Protein AF-A0A497FIN5-F1 (afdb_monomer_lite)

Secondary structure (DSSP, 8-state):
-PPPPHHHHHHHHS-------EEEEEEE--TTTTPPPHHHHHHHHHHHHTT--EEEEETTEEEEESHHHHHHHHHHHHHTT-EEEEEE---

Sequence (91 aa):
MPRKKVIDKIIREV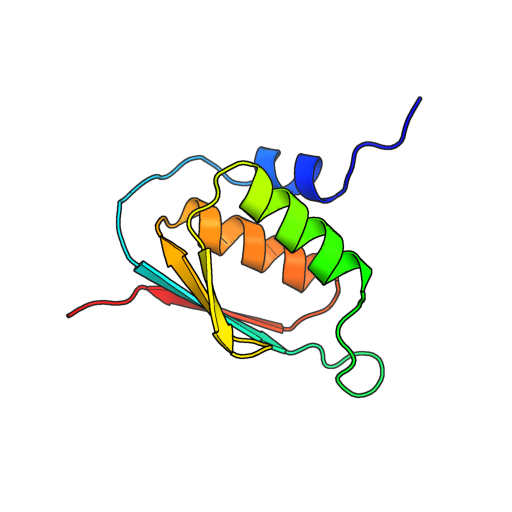KYTDEDDLYLVVYDFKVGGGRIPPRFYKNLDEFISRGARITRVQKSVLLCRGEQSARVIAKLAEYYGAEVHVFRIHE

Foldseek 3Di:
DPDDDPLVVLLVVQDDDADQFKKKKFKFAPPPPRDDDPVLVVSLVVVVVVPFAWDPPDPRIIIGGGPSSNSSNCVSRVVSRIDMDMDTDDD

Structure (mmCIF, N/CA/C/O backbone):
data_AF-A0A497FIN5-F1
#
_entry.id   AF-A0A497FIN5-F1
#
loop_
_atom_site.group_PDB
_atom_site.id
_atom_site.type_symbol
_atom_site.label_atom_id
_atom_site.label_alt_id
_atom_site.label_comp_id
_atom_site.label_asym_id
_atom_site.label_entity_id
_atom_site.label_seq_id
_atom_site.pdbx_PDB_ins_code
_atom_site.Cartn_x
_atom_site.Cartn_y
_atom_site.Cartn_z
_atom_site.occupancy
_atom_site.B_iso_or_equiv
_atom_site.auth_seq_id
_atom_site.auth_comp_id
_atom_site.auth_asym_id
_atom_site.auth_atom_id
_atom_site.pdbx_PDB_model_num
ATOM 1 N N . MET A 1 1 ? 11.674 25.626 -4.769 1.00 49.00 1 MET A N 1
ATOM 2 C CA . MET A 1 1 ? 10.650 25.032 -3.876 1.00 49.00 1 MET A CA 1
ATOM 3 C C . MET A 1 1 ? 10.901 23.534 -3.756 1.00 49.00 1 MET A C 1
ATOM 5 O O . MET A 1 1 ? 11.088 22.906 -4.794 1.00 49.00 1 MET A O 1
ATOM 9 N N . PRO A 1 2 ? 10.944 22.950 -2.547 1.00 55.50 2 PRO A N 1
ATOM 10 C CA . PRO A 1 2 ? 11.075 21.503 -2.395 1.00 55.50 2 PRO A CA 1
ATOM 11 C C . PRO A 1 2 ? 9.878 20.794 -3.050 1.00 55.50 2 PRO A C 1
ATOM 13 O O . PRO A 1 2 ? 8.728 21.203 -2.880 1.00 55.50 2 PRO A O 1
ATOM 16 N N . ARG A 1 3 ? 10.146 19.748 -3.840 1.00 65.50 3 ARG A N 1
ATOM 17 C CA . ARG A 1 3 ? 9.106 18.938 -4.493 1.00 65.50 3 ARG A CA 1
ATOM 18 C C . ARG A 1 3 ? 8.296 18.229 -3.397 1.00 65.50 3 ARG A C 1
ATOM 20 O O . ARG A 1 3 ? 8.875 17.474 -2.620 1.00 65.50 3 ARG A O 1
ATOM 27 N N . LYS A 1 4 ? 6.980 18.473 -3.317 1.00 72.94 4 LYS A N 1
ATOM 28 C CA . LYS A 1 4 ? 6.088 17.749 -2.387 1.00 72.94 4 LYS A CA 1
ATOM 29 C C . LYS A 1 4 ? 6.174 16.242 -2.656 1.00 72.94 4 LYS A C 1
ATOM 31 O O . LYS A 1 4 ? 6.263 15.841 -3.820 1.00 72.94 4 LYS A O 1
ATOM 36 N N . LYS A 1 5 ? 6.169 15.414 -1.604 1.00 84.88 5 LYS A N 1
ATOM 37 C CA . LYS A 1 5 ? 6.255 13.957 -1.762 1.00 84.88 5 LYS A CA 1
ATOM 38 C C . LYS A 1 5 ? 4.988 13.440 -2.445 1.00 84.88 5 LYS A C 1
ATOM 40 O O . LYS A 1 5 ? 3.902 13.979 -2.247 1.00 84.88 5 LYS A O 1
ATOM 45 N N . VAL A 1 6 ? 5.127 12.376 -3.237 1.00 90.75 6 VAL A N 1
ATOM 46 C CA . VAL A 1 6 ? 4.003 11.746 -3.956 1.00 90.75 6 VAL A CA 1
ATOM 47 C C . VAL A 1 6 ? 2.901 11.333 -2.981 1.00 90.75 6 VAL A C 1
ATOM 49 O O . VAL A 1 6 ? 1.733 11.624 -3.224 1.00 90.75 6 VAL A O 1
ATOM 52 N N . ILE A 1 7 ? 3.276 10.741 -1.843 1.00 90.44 7 ILE A N 1
ATOM 53 C CA . ILE A 1 7 ? 2.319 10.307 -0.825 1.00 90.44 7 ILE A CA 1
ATOM 54 C C . ILE A 1 7 ? 1.493 11.470 -0.251 1.00 90.44 7 ILE A C 1
ATOM 56 O O . ILE A 1 7 ? 0.290 11.327 -0.066 1.00 90.44 7 ILE A O 1
ATOM 60 N N . ASP A 1 8 ? 2.089 12.657 -0.075 1.00 91.88 8 ASP A N 1
ATOM 61 C CA . ASP A 1 8 ? 1.369 13.843 0.413 1.00 91.88 8 ASP A CA 1
ATOM 62 C C . ASP A 1 8 ? 0.303 14.309 -0.577 1.00 91.88 8 ASP A C 1
ATOM 64 O O . ASP A 1 8 ? -0.746 14.809 -0.175 1.00 91.88 8 ASP A O 1
ATOM 68 N N . LYS A 1 9 ? 0.585 14.181 -1.878 1.00 92.31 9 LYS A N 1
ATOM 69 C CA . LYS A 1 9 ? -0.376 14.512 -2.929 1.00 92.31 9 LYS A CA 1
ATOM 70 C C . LYS A 1 9 ? -1.543 13.526 -2.902 1.00 92.31 9 LYS A C 1
ATOM 72 O O . LYS A 1 9 ? -2.686 13.962 -2.874 1.00 92.31 9 LYS A O 1
ATOM 77 N N . ILE A 1 10 ? -1.250 12.227 -2.842 1.00 93.31 10 ILE A N 1
ATOM 78 C CA . ILE A 1 10 ? -2.271 11.171 -2.859 1.00 93.31 10 ILE A CA 1
ATOM 79 C C . ILE A 1 10 ? -3.182 11.259 -1.631 1.00 93.31 10 ILE A C 1
ATOM 81 O O . ILE A 1 10 ? -4.398 11.235 -1.790 1.00 93.31 10 ILE A O 1
ATOM 85 N N . ILE A 1 11 ? -2.623 11.433 -0.428 1.00 91.31 11 ILE A N 1
ATOM 86 C CA . ILE A 1 11 ? -3.416 11.559 0.808 1.00 91.31 11 ILE A CA 1
ATOM 87 C C . ILE A 1 11 ? -4.419 12.718 0.709 1.00 91.31 11 ILE A C 1
ATOM 89 O O . ILE A 1 11 ? -5.552 12.581 1.149 1.00 91.31 11 ILE A O 1
ATOM 93 N N . ARG A 1 12 ? -4.032 13.846 0.097 1.00 90.50 12 ARG A N 1
ATOM 94 C CA . ARG A 1 12 ? -4.920 15.011 -0.079 1.00 90.50 12 ARG A CA 1
ATOM 95 C C . ARG A 1 12 ? -6.041 14.779 -1.090 1.00 90.50 12 ARG A C 1
ATOM 97 O O . ARG A 1 12 ? -7.065 15.445 -1.007 1.00 90.50 12 ARG A O 1
ATOM 104 N N . GLU A 1 13 ? -5.830 13.906 -2.071 1.00 89.69 13 GLU A N 1
ATOM 105 C CA . GLU A 1 13 ? -6.828 13.592 -3.100 1.00 89.69 13 GLU A CA 1
ATOM 106 C C . GLU A 1 13 ? -7.884 12.596 -2.613 1.00 89.69 13 GLU A C 1
ATOM 108 O O . GLU A 1 13 ? -9.006 12.585 -3.123 1.00 89.69 13 GLU A O 1
ATOM 113 N N . VAL A 1 14 ? -7.531 11.733 -1.659 1.00 89.25 14 VAL A N 1
ATOM 114 C CA . VAL A 1 14 ? -8.465 10.760 -1.093 1.00 89.25 14 VAL A CA 1
ATOM 115 C C . VAL A 1 14 ? -9.327 11.458 -0.046 1.00 89.25 14 VAL A C 1
ATOM 117 O O . VAL A 1 14 ? -8.828 11.945 0.966 1.00 89.25 14 VAL A O 1
ATOM 120 N N . LYS A 1 15 ? -10.639 11.509 -0.296 1.00 79.12 15 LYS A N 1
ATOM 121 C CA . LYS A 1 15 ? -11.614 12.019 0.674 1.00 79.12 15 LYS A CA 1
ATOM 122 C C . LYS A 1 15 ? -11.614 11.136 1.926 1.00 79.12 15 LYS A C 1
ATOM 124 O O . LYS A 1 15 ? -11.455 9.923 1.822 1.00 79.12 15 LYS A O 1
ATOM 129 N N . TYR A 1 16 ? -11.801 11.755 3.087 1.00 67.06 16 TYR A N 1
ATOM 130 C CA . TYR A 1 16 ? -11.954 11.048 4.354 1.00 67.06 16 TYR A CA 1
ATOM 131 C C . TYR A 1 16 ? -13.341 10.403 4.411 1.00 67.06 16 TYR A C 1
ATOM 133 O O . TYR A 1 16 ? -14.347 11.101 4.529 1.00 67.06 16 TYR A O 1
ATOM 141 N N . THR A 1 17 ? -13.371 9.080 4.313 1.00 68.69 17 THR A N 1
ATOM 142 C CA . THR A 1 17 ? -14.503 8.223 4.670 1.00 68.69 17 THR A CA 1
ATOM 143 C C . THR A 1 17 ? -13.929 7.179 5.620 1.00 68.69 17 THR A C 1
ATOM 145 O O . THR A 1 17 ? -13.162 6.312 5.202 1.00 68.69 17 THR A O 1
ATOM 148 N N . ASP A 1 18 ? -14.172 7.346 6.921 1.00 62.84 18 ASP A N 1
ATOM 149 C CA . ASP A 1 18 ? -13.614 6.457 7.944 1.00 62.84 18 ASP A CA 1
ATOM 150 C C . ASP A 1 18 ? -14.753 5.625 8.543 1.00 62.84 18 ASP A C 1
ATOM 152 O O . ASP A 1 18 ? -15.393 6.003 9.522 1.00 62.84 18 ASP A O 1
ATOM 156 N N . GLU A 1 19 ? -15.042 4.511 7.874 1.00 74.44 19 GLU A N 1
ATOM 157 C CA . GLU A 1 19 ? -15.747 3.368 8.453 1.00 74.44 19 GLU A CA 1
ATOM 158 C C . GLU A 1 19 ? -14.678 2.374 8.934 1.00 74.44 19 GLU A C 1
ATOM 160 O O . GLU A 1 19 ? -13.677 2.167 8.250 1.00 74.44 19 GLU A O 1
ATOM 165 N N . ASP A 1 20 ? -14.855 1.750 10.101 1.00 85.88 20 ASP A N 1
ATOM 166 C CA . ASP A 1 20 ? -13.853 0.853 10.712 1.00 85.88 20 ASP A CA 1
ATOM 167 C C . ASP A 1 20 ? -13.746 -0.529 10.018 1.00 85.88 20 ASP A C 1
ATOM 169 O O . ASP A 1 20 ? -13.131 -1.459 10.548 1.00 85.88 20 ASP A O 1
ATOM 173 N N . ASP A 1 21 ? -14.323 -0.661 8.820 1.00 93.12 21 ASP A N 1
ATOM 174 C CA . ASP A 1 21 ? -14.305 -1.865 7.996 1.00 93.12 21 ASP A CA 1
ATOM 175 C C . ASP A 1 21 ? -12.899 -2.286 7.565 1.00 93.12 21 ASP A C 1
ATOM 177 O O . ASP A 1 21 ? -11.944 -1.499 7.482 1.00 93.12 21 ASP A O 1
ATOM 181 N N . LEU A 1 22 ? -12.798 -3.568 7.225 1.00 95.56 22 LEU A N 1
ATOM 182 C CA . LEU A 1 22 ? -11.587 -4.177 6.708 1.00 95.56 22 LEU A CA 1
ATOM 183 C C . LEU A 1 22 ? -11.623 -4.254 5.184 1.00 95.56 22 LEU A C 1
ATOM 185 O O . LEU A 1 22 ? -12.619 -4.637 4.572 1.00 95.56 22 LEU A O 1
ATOM 189 N N . TYR A 1 23 ? -10.485 -3.935 4.580 1.00 97.00 23 TYR A N 1
ATOM 190 C CA . TYR A 1 23 ? -10.284 -3.968 3.141 1.00 97.00 23 TYR A CA 1
ATOM 191 C C . TYR A 1 23 ? -9.024 -4.755 2.796 1.00 97.00 23 TYR A C 1
ATOM 193 O O . TYR A 1 23 ? -7.984 -4.577 3.430 1.00 97.00 23 TYR A O 1
ATOM 201 N N . LEU A 1 24 ? -9.084 -5.581 1.756 1.00 97.88 24 LEU A N 1
ATOM 202 C CA . LEU A 1 24 ? -7.922 -6.251 1.185 1.00 97.88 24 LEU A CA 1
ATOM 203 C C . LEU A 1 24 ? -7.497 -5.528 -0.093 1.00 97.88 24 LEU A C 1
ATOM 205 O O . LEU A 1 24 ? -8.269 -5.438 -1.044 1.00 97.88 24 LEU A O 1
ATOM 209 N N . VAL A 1 25 ? -6.265 -5.028 -0.125 1.00 98.25 25 VAL A N 1
ATOM 210 C CA . VAL A 1 25 ? -5.656 -4.436 -1.318 1.00 98.25 25 VAL A CA 1
ATOM 211 C C . VAL A 1 25 ? -4.652 -5.423 -1.890 1.00 98.25 25 VAL A C 1
ATOM 213 O O . VAL A 1 25 ? -3.636 -5.721 -1.258 1.00 98.25 25 VAL A O 1
ATOM 216 N N . VAL A 1 26 ? -4.933 -5.915 -3.090 1.00 98.06 26 VAL A N 1
ATOM 217 C CA . VAL A 1 26 ? -4.059 -6.805 -3.856 1.00 98.06 26 VAL A CA 1
ATOM 218 C C . VAL A 1 26 ? -3.464 -6.007 -5.002 1.00 98.06 26 VAL A C 1
ATOM 220 O O . VAL A 1 26 ? -4.201 -5.342 -5.725 1.00 98.06 26 VAL A O 1
ATOM 223 N N . TYR A 1 27 ? -2.146 -6.056 -5.177 1.00 96.44 27 TYR A N 1
ATOM 224 C CA . TYR A 1 27 ? -1.481 -5.336 -6.259 1.00 96.44 27 TYR A CA 1
ATOM 225 C C . TYR A 1 27 ? -0.425 -6.174 -6.972 1.00 96.44 27 TYR A C 1
ATOM 227 O O . TYR A 1 27 ? 0.339 -6.916 -6.351 1.00 96.44 27 TYR A O 1
ATOM 235 N N . ASP A 1 28 ? -0.329 -5.992 -8.284 1.00 94.56 28 ASP A N 1
ATOM 236 C CA . ASP A 1 28 ? 0.656 -6.661 -9.125 1.00 94.56 28 ASP A CA 1
ATOM 237 C C . ASP A 1 28 ? 1.361 -5.671 -10.058 1.00 94.56 28 ASP A C 1
ATOM 239 O O . ASP A 1 28 ? 0.734 -4.916 -10.800 1.00 94.56 28 ASP A O 1
ATOM 243 N N . PHE A 1 29 ? 2.693 -5.667 -10.022 1.00 92.00 29 PHE A N 1
ATOM 244 C CA . PHE A 1 29 ? 3.523 -4.771 -10.823 1.00 92.00 29 PHE A CA 1
ATOM 245 C C . PHE A 1 29 ? 3.992 -5.493 -12.082 1.00 92.00 29 PHE A C 1
ATOM 247 O O . PHE A 1 29 ? 5.059 -6.099 -12.098 1.00 92.00 29 PHE A O 1
ATOM 254 N N . LYS A 1 30 ? 3.234 -5.375 -13.173 1.00 80.56 30 LYS A N 1
ATOM 255 C CA . LYS A 1 30 ? 3.576 -6.022 -14.455 1.00 80.56 30 LYS A CA 1
ATOM 256 C C . LYS A 1 30 ? 4.803 -5.412 -15.151 1.00 80.56 30 LYS A C 1
ATOM 258 O O . LYS A 1 30 ? 5.371 -6.012 -16.062 1.00 80.56 30 LYS A O 1
ATOM 263 N N . VAL A 1 31 ? 5.247 -4.229 -14.726 1.00 67.19 31 VAL A N 1
ATOM 264 C CA . VAL A 1 31 ? 6.359 -3.492 -15.346 1.00 67.19 31 VAL A CA 1
ATOM 265 C C . VAL A 1 31 ? 7.717 -4.025 -14.863 1.00 67.19 31 VAL A C 1
ATOM 267 O O . VAL A 1 31 ? 7.922 -4.241 -13.671 1.00 67.19 31 VAL A O 1
ATOM 270 N N . GLY A 1 32 ? 8.678 -4.221 -15.775 1.00 61.81 32 GLY A N 1
ATOM 271 C CA . GLY A 1 32 ? 10.063 -4.574 -15.416 1.00 61.81 32 GLY A CA 1
ATOM 272 C C . GLY A 1 32 ? 10.254 -5.983 -14.834 1.00 61.81 32 GLY A C 1
ATOM 273 O O . GLY A 1 32 ? 11.142 -6.179 -14.004 1.00 61.81 32 GLY A O 1
ATOM 274 N N . GLY A 1 33 ? 9.422 -6.952 -15.238 1.00 73.19 33 GLY A N 1
ATOM 275 C CA . GLY A 1 33 ? 9.549 -8.360 -14.840 1.00 73.19 33 GLY A CA 1
ATOM 276 C C . GLY A 1 33 ? 8.980 -8.692 -13.456 1.00 73.19 33 GLY A C 1
ATOM 277 O O . GLY A 1 33 ? 9.532 -9.543 -12.767 1.00 73.19 33 GLY A O 1
ATOM 278 N N . GLY A 1 34 ? 7.923 -8.002 -13.008 1.00 72.00 34 GLY A N 1
ATOM 279 C CA . GLY A 1 34 ? 7.327 -8.253 -11.685 1.00 72.00 34 GLY A CA 1
ATOM 280 C C . GLY A 1 34 ? 8.014 -7.503 -10.539 1.00 72.00 34 GLY A C 1
ATOM 281 O O . GLY A 1 34 ? 7.725 -7.736 -9.360 1.00 72.00 34 GLY A O 1
ATOM 282 N N . ARG A 1 35 ? 8.993 -6.637 -10.843 1.00 85.00 35 ARG A N 1
ATOM 283 C CA . ARG A 1 35 ? 9.799 -5.983 -9.811 1.00 85.00 35 ARG A CA 1
ATOM 284 C C . ARG A 1 35 ? 9.080 -4.762 -9.256 1.00 85.00 35 ARG A C 1
ATOM 286 O O . ARG A 1 35 ? 8.927 -3.741 -9.916 1.00 85.00 35 ARG A O 1
ATOM 293 N N . ILE A 1 36 ? 8.757 -4.841 -7.974 1.00 89.44 36 ILE A N 1
ATOM 294 C CA . ILE A 1 36 ? 8.141 -3.742 -7.235 1.00 89.44 36 ILE A CA 1
ATOM 295 C C . ILE A 1 36 ? 9.161 -2.603 -7.052 1.00 89.44 36 ILE A C 1
ATOM 297 O O . ILE A 1 36 ? 10.256 -2.847 -6.525 1.00 89.44 36 ILE A O 1
ATOM 301 N N . PRO A 1 37 ? 8.841 -1.357 -7.451 1.00 91.38 37 PRO A N 1
ATOM 302 C CA . PRO A 1 37 ? 9.751 -0.227 -7.295 1.00 91.38 37 PRO A CA 1
ATOM 303 C C . PRO A 1 37 ? 10.099 0.035 -5.816 1.00 91.38 37 PRO A C 1
ATOM 305 O O . PRO A 1 37 ? 9.194 0.223 -5.007 1.00 91.38 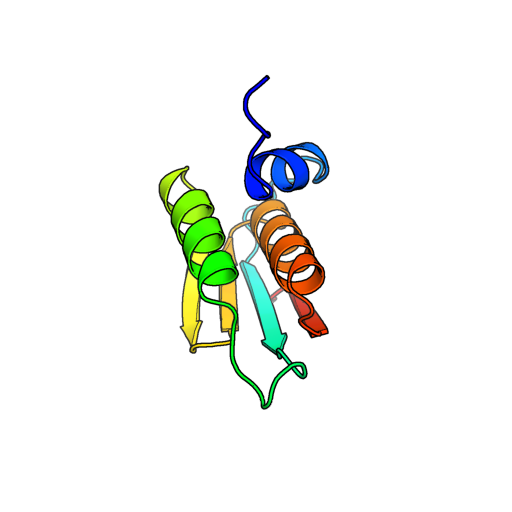37 PRO A O 1
ATOM 308 N N . PRO A 1 38 ? 11.380 0.183 -5.421 1.00 92.69 38 PRO A N 1
ATOM 309 C CA . PRO A 1 38 ? 11.740 0.474 -4.023 1.00 92.69 38 PRO A CA 1
ATOM 310 C C . PRO A 1 38 ? 11.105 1.761 -3.471 1.00 92.69 38 PRO A C 1
ATOM 312 O O . PRO A 1 38 ? 10.823 1.879 -2.280 1.00 92.69 38 PRO A O 1
ATOM 315 N N . ARG A 1 39 ? 10.841 2.739 -4.351 1.00 93.50 39 ARG A N 1
ATOM 316 C CA . ARG A 1 39 ? 10.150 3.985 -3.987 1.00 93.50 39 ARG A CA 1
ATOM 317 C C . ARG A 1 39 ? 8.685 3.764 -3.597 1.00 93.50 39 ARG A C 1
ATOM 319 O O . ARG A 1 39 ? 8.176 4.563 -2.817 1.00 93.50 39 ARG A O 1
ATOM 326 N N . PHE A 1 40 ? 8.031 2.715 -4.100 1.00 94.75 40 PHE A N 1
ATOM 327 C CA . PHE A 1 40 ? 6.690 2.341 -3.653 1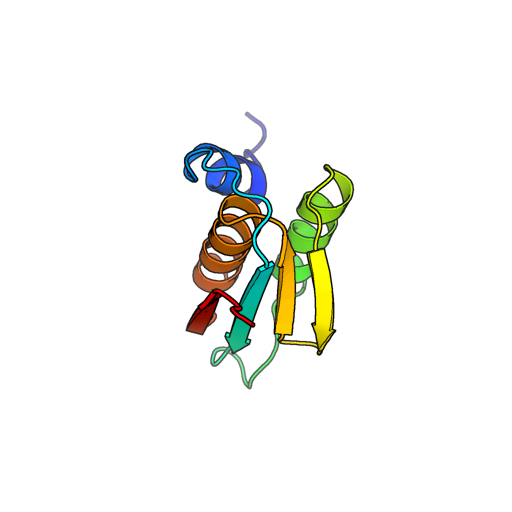.00 94.75 40 PHE A CA 1
ATOM 328 C C . PHE A 1 40 ? 6.724 1.956 -2.172 1.00 94.75 40 PHE A C 1
ATOM 330 O O . PHE A 1 40 ? 6.050 2.599 -1.371 1.00 94.75 40 PHE A O 1
ATOM 337 N N . TYR A 1 41 ? 7.599 1.017 -1.789 1.00 94.12 41 TYR A N 1
ATOM 338 C CA . TYR A 1 41 ? 7.742 0.605 -0.390 1.00 94.12 41 TYR A CA 1
ATOM 339 C C . TYR A 1 41 ? 8.111 1.767 0.526 1.00 94.12 41 TYR A C 1
ATOM 341 O O . TYR A 1 41 ? 7.474 1.940 1.555 1.00 94.12 41 TYR A O 1
ATOM 349 N N . LYS A 1 42 ? 9.036 2.640 0.106 1.00 95.69 42 LYS A N 1
ATOM 350 C CA . LYS A 1 42 ? 9.401 3.827 0.892 1.00 95.69 42 LYS A CA 1
ATOM 351 C C . LYS A 1 42 ? 8.201 4.734 1.201 1.00 95.69 42 LYS A C 1
ATOM 353 O O . LYS A 1 42 ? 8.084 5.224 2.318 1.00 95.69 42 LYS A O 1
ATOM 358 N N . ASN A 1 43 ? 7.326 4.980 0.225 1.00 95.94 43 ASN A N 1
ATOM 359 C CA . ASN A 1 43 ? 6.127 5.794 0.452 1.00 95.94 43 ASN A CA 1
ATOM 360 C C . ASN A 1 43 ? 5.055 5.040 1.248 1.00 95.94 43 ASN A C 1
ATOM 362 O O . ASN A 1 43 ? 4.350 5.663 2.034 1.00 95.94 43 ASN A O 1
ATOM 366 N N . LEU A 1 44 ? 4.938 3.722 1.060 1.00 95.69 44 LEU A N 1
ATOM 367 C CA . LEU A 1 44 ? 4.038 2.879 1.843 1.00 95.69 44 LEU A CA 1
ATOM 368 C C . LEU A 1 44 ? 4.447 2.862 3.323 1.00 95.69 44 LEU A C 1
ATOM 370 O O . LEU A 1 44 ? 3.603 3.075 4.184 1.00 95.69 44 LEU A O 1
ATOM 374 N N . ASP A 1 45 ? 5.734 2.673 3.619 1.00 95.31 45 ASP A N 1
ATOM 375 C CA . ASP A 1 45 ? 6.272 2.726 4.983 1.00 95.31 45 ASP A CA 1
ATOM 376 C C . ASP A 1 45 ? 6.076 4.114 5.605 1.00 95.31 45 ASP A C 1
ATOM 378 O O . ASP A 1 45 ? 5.720 4.224 6.774 1.00 95.31 45 ASP A O 1
ATOM 382 N N . GLU A 1 46 ? 6.246 5.180 4.817 1.00 95.06 46 GLU A N 1
ATOM 383 C CA . GLU A 1 46 ? 5.961 6.543 5.267 1.00 95.06 46 GLU A CA 1
ATOM 384 C C . GLU A 1 46 ? 4.466 6.781 5.536 1.00 95.06 46 GLU A C 1
ATOM 386 O O . GLU A 1 46 ? 4.121 7.552 6.425 1.00 95.06 46 GLU A O 1
ATOM 391 N N . PHE A 1 47 ? 3.562 6.133 4.802 1.00 94.38 47 PHE A N 1
ATOM 392 C CA . PHE A 1 47 ? 2.130 6.214 5.091 1.00 94.38 47 PHE A CA 1
ATOM 393 C C . PHE A 1 47 ? 1.770 5.459 6.376 1.00 94.38 47 PHE A C 1
ATOM 395 O O . PHE A 1 47 ? 1.050 5.989 7.221 1.00 94.38 47 PHE A O 1
ATOM 402 N N . ILE A 1 48 ? 2.338 4.265 6.563 1.00 94.12 48 ILE A N 1
ATOM 403 C CA . ILE A 1 48 ? 2.171 3.455 7.777 1.00 94.12 48 ILE A CA 1
ATOM 404 C C . ILE A 1 48 ? 2.703 4.206 9.004 1.00 94.12 48 ILE A C 1
ATOM 406 O O . ILE A 1 48 ? 2.013 4.292 10.018 1.00 94.12 48 ILE A O 1
ATOM 410 N N . SER A 1 49 ? 3.883 4.830 8.914 1.00 94.38 49 SER A N 1
ATOM 411 C CA . SER A 1 49 ? 4.471 5.574 10.039 1.00 94.38 49 SER A CA 1
ATOM 412 C C . SER A 1 49 ? 3.679 6.822 10.445 1.00 94.38 49 SER A C 1
ATOM 414 O O . SER A 1 49 ? 3.848 7.319 11.556 1.00 94.38 49 SER A O 1
ATOM 416 N N . ARG A 1 50 ? 2.783 7.311 9.579 1.00 92.19 50 ARG A N 1
ATOM 417 C CA . ARG A 1 50 ? 1.848 8.413 9.862 1.00 92.19 50 ARG A CA 1
ATOM 418 C C . ARG A 1 50 ? 0.539 7.950 10.515 1.00 92.19 50 ARG A C 1
ATOM 420 O O . ARG A 1 50 ? -0.371 8.760 10.661 1.00 92.19 50 ARG A O 1
ATOM 427 N N . GLY A 1 51 ? 0.442 6.678 10.903 1.00 91.12 51 GLY A N 1
ATOM 428 C CA . GLY A 1 51 ? -0.695 6.127 11.644 1.00 91.12 51 GLY A CA 1
ATOM 429 C C . GLY A 1 51 ? -1.698 5.341 10.800 1.00 91.12 51 GLY A C 1
ATOM 430 O O . GLY A 1 51 ? -2.745 4.957 11.316 1.00 91.12 51 GLY A O 1
ATOM 431 N N . ALA A 1 52 ? -1.406 5.072 9.522 1.00 91.56 52 ALA A N 1
ATOM 432 C CA . ALA A 1 52 ? -2.274 4.228 8.708 1.00 91.56 52 ALA A CA 1
ATOM 433 C C . ALA A 1 52 ? -2.297 2.787 9.251 1.00 91.56 52 ALA A C 1
ATOM 435 O O . ALA A 1 52 ? -1.260 2.133 9.392 1.00 91.56 52 ALA A O 1
ATOM 436 N N . ARG A 1 53 ? -3.499 2.284 9.548 1.00 93.44 53 ARG A N 1
ATOM 437 C CA . ARG A 1 53 ? -3.729 0.952 10.128 1.00 93.44 53 ARG A CA 1
ATOM 438 C C . ARG A 1 53 ? -3.707 -0.110 9.027 1.00 93.44 53 ARG A C 1
ATOM 440 O O . ARG A 1 53 ? -4.746 -0.473 8.480 1.00 93.44 53 ARG A O 1
ATOM 447 N N . ILE A 1 54 ? -2.507 -0.566 8.672 1.00 95.50 54 ILE A N 1
ATOM 448 C CA . ILE A 1 54 ? -2.271 -1.520 7.580 1.00 95.50 54 ILE A CA 1
ATOM 449 C C . ILE A 1 54 ? -1.429 -2.691 8.085 1.00 95.50 54 ILE A C 1
ATOM 451 O O . ILE A 1 54 ? -0.394 -2.501 8.723 1.00 95.50 54 ILE A O 1
ATOM 455 N N . THR A 1 55 ? -1.822 -3.905 7.722 1.00 96.25 55 THR A N 1
ATOM 456 C CA . THR A 1 55 ? -1.066 -5.135 7.954 1.00 96.25 55 THR A CA 1
ATOM 457 C C . THR A 1 55 ? -0.628 -5.722 6.616 1.00 96.25 55 THR A C 1
ATOM 459 O O . THR A 1 55 ? -1.430 -5.907 5.701 1.00 96.25 55 THR A O 1
ATOM 462 N N . ARG A 1 56 ? 0.664 -6.041 6.487 1.00 95.88 56 ARG A N 1
ATOM 463 C CA . ARG A 1 56 ? 1.187 -6.772 5.325 1.00 95.88 56 ARG A CA 1
ATOM 464 C C . ARG A 1 56 ? 0.855 -8.254 5.476 1.00 95.88 56 ARG A C 1
ATOM 466 O O . ARG A 1 56 ? 1.503 -8.933 6.262 1.00 95.88 56 ARG A O 1
ATOM 473 N N . VAL A 1 57 ? -0.135 -8.740 4.728 1.00 96.94 57 VAL A N 1
ATOM 474 C CA . VAL A 1 57 ? -0.518 -10.166 4.721 1.00 96.94 57 VAL A CA 1
ATOM 475 C C . VAL A 1 57 ? 0.452 -10.965 3.853 1.00 96.94 57 VAL A C 1
ATOM 477 O O . VAL A 1 57 ? 0.905 -12.040 4.227 1.00 96.94 57 VAL A O 1
ATOM 480 N N . GLN A 1 58 ? 0.815 -10.405 2.700 1.00 95.69 58 GLN A N 1
ATOM 481 C CA . GLN A 1 58 ? 1.793 -10.961 1.771 1.00 95.69 58 GLN A CA 1
ATOM 482 C C . GLN A 1 58 ? 2.526 -9.811 1.060 1.00 95.69 58 GLN A C 1
ATOM 484 O O . GLN A 1 58 ? 2.132 -8.648 1.155 1.00 95.69 58 GLN A O 1
ATOM 489 N N . LYS A 1 59 ? 3.578 -10.119 0.289 1.00 91.56 59 LYS A N 1
ATOM 490 C CA . LYS A 1 59 ? 4.366 -9.135 -0.476 1.00 91.56 59 LYS A CA 1
ATOM 491 C C . LYS A 1 59 ? 3.516 -8.191 -1.337 1.00 91.56 59 LYS A C 1
ATOM 493 O O . LYS A 1 59 ? 3.889 -7.031 -1.453 1.00 91.56 59 LYS A O 1
ATOM 498 N N . SER A 1 60 ? 2.421 -8.698 -1.900 1.00 95.12 60 SER A N 1
ATOM 499 C CA . SER A 1 60 ? 1.511 -8.009 -2.826 1.00 95.12 60 SER A CA 1
ATOM 500 C C . SER A 1 60 ? 0.079 -7.894 -2.287 1.00 95.12 60 SER A C 1
ATOM 502 O O . SER A 1 60 ? -0.849 -7.628 -3.045 1.00 95.12 60 SER A O 1
ATOM 504 N N . VAL A 1 61 ? -0.112 -8.123 -0.981 1.00 97.50 61 VAL A N 1
ATOM 505 C CA . VAL A 1 61 ? -1.433 -8.157 -0.340 1.00 97.50 61 VAL A CA 1
ATOM 506 C C . VAL A 1 61 ? -1.387 -7.414 0.992 1.00 97.50 61 VAL A C 1
ATOM 508 O O . VAL A 1 61 ? -0.617 -7.766 1.892 1.00 97.50 61 VAL A O 1
ATOM 511 N N . LEU A 1 62 ? -2.224 -6.389 1.126 1.00 98.12 62 LEU A N 1
ATOM 512 C CA . LEU A 1 62 ? -2.313 -5.532 2.305 1.00 98.12 62 LEU A CA 1
ATOM 513 C C . LEU A 1 62 ? -3.725 -5.574 2.878 1.00 98.12 62 LEU A C 1
ATOM 515 O O . LEU A 1 62 ? -4.688 -5.284 2.176 1.00 98.12 62 LEU A O 1
ATOM 519 N N . LEU A 1 63 ? -3.834 -5.882 4.165 1.00 97.75 63 LEU A N 1
ATOM 520 C CA . LEU A 1 63 ? -5.064 -5.713 4.925 1.00 97.75 63 LEU A CA 1
ATOM 521 C C . LEU A 1 63 ? -5.077 -4.296 5.496 1.00 97.75 63 LEU A C 1
ATOM 523 O O . LEU A 1 63 ? -4.167 -3.907 6.223 1.00 97.75 63 LEU A O 1
ATOM 527 N N . CYS A 1 64 ? -6.090 -3.521 5.154 1.00 96.12 64 CYS A N 1
ATOM 528 C CA . CYS A 1 64 ? -6.252 -2.134 5.558 1.00 96.12 64 CYS A CA 1
ATOM 529 C C . CYS A 1 64 ? -7.481 -2.017 6.447 1.00 96.12 64 CYS A C 1
ATOM 531 O O . CYS A 1 64 ? -8.523 -2.588 6.131 1.00 96.12 64 CYS A O 1
ATOM 533 N N . ARG A 1 65 ? -7.376 -1.239 7.521 1.00 94.56 65 ARG A N 1
ATOM 534 C CA . ARG A 1 65 ? -8.548 -0.773 8.255 1.00 94.56 65 ARG A CA 1
ATOM 535 C C . ARG A 1 65 ? -8.911 0.631 7.780 1.00 94.56 65 ARG A C 1
ATOM 537 O O . ARG A 1 65 ? -8.044 1.512 7.737 1.00 94.56 65 ARG A O 1
ATOM 544 N N . GLY A 1 66 ? -10.174 0.805 7.417 1.00 93.44 66 GLY A N 1
ATOM 545 C CA . GLY A 1 66 ? -10.692 2.027 6.819 1.00 93.44 66 GLY A CA 1
ATOM 546 C C . GLY A 1 66 ? -10.537 2.072 5.302 1.00 93.44 66 GLY A C 1
ATOM 547 O O . GLY A 1 66 ? -9.484 1.750 4.737 1.00 93.44 66 GLY A O 1
ATOM 548 N N . GLU A 1 67 ? -11.597 2.532 4.639 1.00 93.38 67 GLU A N 1
ATOM 549 C CA . GLU A 1 67 ? -11.649 2.690 3.184 1.00 93.38 67 GLU A CA 1
ATOM 550 C C . GLU A 1 67 ? -10.578 3.674 2.696 1.00 93.38 67 GLU A C 1
ATOM 552 O O . GLU A 1 67 ? -9.934 3.459 1.664 1.00 93.38 67 GLU A O 1
ATOM 557 N N . GLN A 1 68 ? -10.331 4.736 3.467 1.00 93.12 68 GLN A N 1
ATOM 558 C CA . GLN A 1 68 ? -9.311 5.726 3.146 1.00 93.12 68 GLN A CA 1
ATOM 559 C C . GLN A 1 68 ? -7.927 5.088 2.985 1.00 93.12 68 GLN A C 1
ATOM 561 O O . GLN A 1 68 ? -7.245 5.343 1.988 1.00 93.12 68 GLN A O 1
ATOM 566 N N . SER A 1 69 ? -7.517 4.245 3.938 1.00 94.44 69 SER A N 1
ATOM 567 C CA . SER A 1 69 ? -6.229 3.546 3.892 1.00 94.44 69 SER A CA 1
ATOM 568 C C . SER A 1 69 ? -6.111 2.708 2.618 1.00 94.44 69 SER A C 1
ATOM 570 O O . SER A 1 69 ? -5.101 2.791 1.914 1.00 94.44 69 SER A O 1
ATOM 572 N N . ALA A 1 70 ? -7.169 1.963 2.283 1.00 95.81 70 ALA A N 1
ATOM 573 C CA . ALA A 1 70 ? -7.214 1.131 1.087 1.00 95.81 70 ALA A CA 1
ATOM 574 C C . ALA A 1 70 ? -7.097 1.963 -0.201 1.00 95.81 70 ALA A C 1
ATOM 576 O O . ALA A 1 70 ? -6.280 1.653 -1.071 1.00 95.81 70 ALA A O 1
ATOM 577 N N . ARG A 1 71 ? -7.842 3.071 -0.303 1.00 95.69 71 ARG A N 1
ATOM 578 C CA . ARG A 1 71 ? -7.816 3.975 -1.466 1.00 95.69 71 ARG A CA 1
ATOM 579 C C . ARG A 1 71 ? -6.476 4.687 -1.644 1.00 95.69 71 ARG A C 1
ATOM 581 O O . ARG A 1 71 ? -6.023 4.847 -2.778 1.00 95.69 71 ARG A O 1
ATOM 588 N N . VAL A 1 72 ? -5.834 5.119 -0.555 1.00 96.12 72 VAL A N 1
ATOM 589 C CA . VAL A 1 72 ? -4.500 5.744 -0.614 1.00 96.12 72 VAL A CA 1
ATOM 590 C C . VAL A 1 72 ? -3.472 4.752 -1.147 1.00 96.12 72 VAL A C 1
ATOM 592 O O . VAL A 1 72 ? -2.699 5.100 -2.041 1.00 96.12 72 VAL A O 1
ATOM 595 N N . ILE A 1 73 ? -3.478 3.517 -0.641 1.00 96.31 73 ILE A N 1
ATOM 596 C CA . ILE A 1 73 ? -2.575 2.464 -1.117 1.00 96.3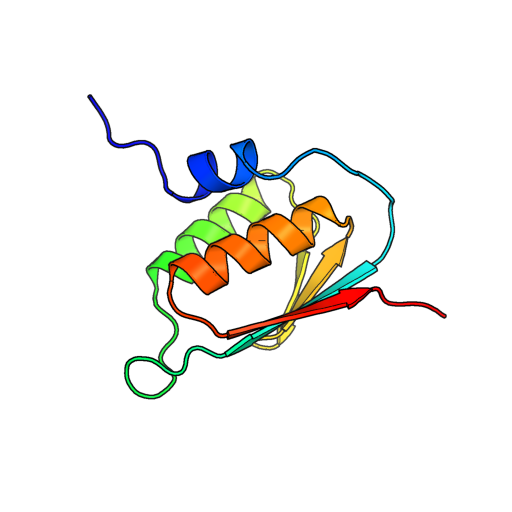1 73 ILE A CA 1
ATOM 597 C C . ILE A 1 73 ? -2.844 2.142 -2.581 1.00 96.31 73 ILE A C 1
ATOM 599 O O . ILE A 1 73 ? -1.885 2.040 -3.344 1.00 96.31 73 ILE A O 1
ATOM 603 N N . ALA A 1 74 ? -4.111 2.004 -2.976 1.00 97.19 74 ALA A N 1
ATOM 604 C CA . ALA A 1 74 ? -4.468 1.681 -4.350 1.00 97.19 74 ALA A CA 1
ATOM 605 C C . ALA A 1 74 ? -3.925 2.729 -5.325 1.00 97.19 74 ALA A C 1
ATOM 607 O O . ALA A 1 74 ? -3.121 2.399 -6.194 1.00 97.19 74 ALA A O 1
ATOM 608 N N . LYS A 1 75 ? -4.214 4.013 -5.076 1.00 97.00 75 LYS A N 1
ATOM 609 C CA . LYS A 1 75 ? -3.660 5.124 -5.865 1.00 97.00 75 LYS A CA 1
ATOM 610 C C . LYS A 1 75 ? -2.132 5.159 -5.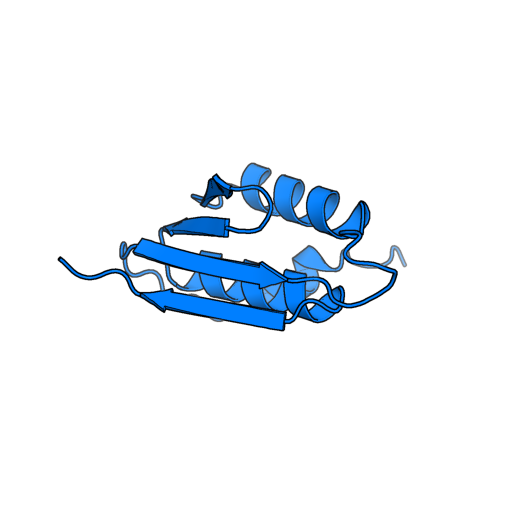855 1.00 97.00 75 LYS A C 1
ATOM 612 O O . LYS A 1 75 ? -1.516 5.514 -6.857 1.00 97.00 75 LYS A O 1
ATOM 617 N N . LEU A 1 76 ? -1.497 4.836 -4.725 1.00 96.69 76 LEU A N 1
ATOM 618 C CA . LEU A 1 76 ? -0.038 4.789 -4.629 1.00 96.69 76 LEU A CA 1
ATOM 619 C C . LEU A 1 76 ? 0.540 3.672 -5.500 1.00 96.69 76 LEU 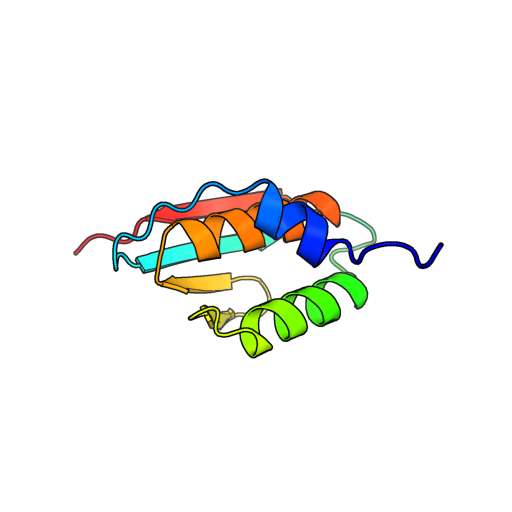A C 1
ATOM 621 O O . LEU A 1 76 ? 1.513 3.906 -6.213 1.00 96.69 76 LEU A O 1
ATOM 625 N N . ALA A 1 77 ? -0.034 2.474 -5.445 1.00 96.12 77 ALA A N 1
ATOM 626 C CA . ALA A 1 77 ? 0.404 1.334 -6.238 1.00 96.12 77 ALA A CA 1
ATOM 627 C C . ALA A 1 77 ? 0.178 1.589 -7.741 1.00 96.12 77 ALA A C 1
ATOM 629 O O . ALA A 1 77 ? 1.119 1.441 -8.522 1.00 96.12 77 ALA A O 1
ATOM 630 N N . GLU A 1 78 ? -0.999 2.093 -8.125 1.00 95.62 78 GLU A N 1
ATOM 631 C CA . GLU A 1 78 ? -1.326 2.521 -9.496 1.00 95.62 78 GLU A CA 1
ATOM 632 C C . GLU A 1 78 ? -0.352 3.587 -10.015 1.00 95.62 78 GLU A C 1
ATOM 634 O O . GLU A 1 78 ? 0.159 3.474 -11.128 1.00 95.62 78 GLU A O 1
ATOM 639 N N . TYR A 1 79 ? -0.012 4.591 -9.195 1.00 94.69 79 TYR A N 1
ATOM 640 C CA . TYR A 1 79 ? 0.968 5.625 -9.554 1.00 94.69 79 TYR A CA 1
ATOM 641 C C . TYR A 1 79 ? 2.338 5.033 -9.920 1.00 94.69 79 TYR A C 1
ATOM 643 O O . TYR A 1 79 ? 3.048 5.570 -10.772 1.00 94.69 79 TYR A O 1
ATOM 651 N N . TYR A 1 80 ? 2.727 3.932 -9.274 1.00 93.56 80 TYR A N 1
ATOM 652 C CA . TYR A 1 80 ? 3.967 3.214 -9.566 1.00 93.56 80 TYR A CA 1
ATOM 653 C C . TYR A 1 80 ? 3.811 2.130 -10.649 1.00 93.56 80 TYR A C 1
ATOM 655 O O . TYR A 1 80 ? 4.784 1.430 -10.933 1.00 93.56 80 TYR A O 1
ATOM 663 N N . GLY A 1 81 ? 2.637 2.019 -11.277 1.00 93.12 81 GLY A N 1
ATOM 664 C CA . GLY A 1 81 ? 2.369 1.122 -12.402 1.00 93.12 81 GLY A CA 1
ATOM 665 C C . GLY A 1 81 ? 1.862 -0.268 -12.018 1.00 93.12 81 GLY A C 1
ATOM 666 O O . GLY A 1 81 ? 2.011 -1.192 -12.817 1.00 93.12 81 GLY A O 1
ATOM 667 N N . ALA A 1 82 ? 1.315 -0.447 -10.813 1.00 95.25 82 ALA A N 1
ATOM 668 C CA . ALA A 1 82 ? 0.635 -1.688 -10.461 1.00 95.25 82 ALA A CA 1
ATOM 669 C C . ALA A 1 82 ? -0.792 -1.734 -11.014 1.00 95.25 82 ALA A C 1
ATOM 671 O O . ALA A 1 82 ? -1.491 -0.722 -11.044 1.00 95.25 82 ALA A O 1
ATOM 672 N N . GLU A 1 83 ? -1.242 -2.935 -11.355 1.00 95.38 83 GLU A N 1
ATOM 673 C CA . GLU A 1 83 ? -2.662 -3.267 -11.356 1.00 95.38 83 GLU A CA 1
ATOM 674 C C . GLU A 1 83 ? -3.102 -3.513 -9.910 1.00 95.38 83 GLU A C 1
ATOM 676 O O . GLU A 1 83 ? -2.374 -4.158 -9.151 1.00 95.38 83 GLU A O 1
ATOM 681 N N . VAL A 1 84 ? -4.264 -2.991 -9.514 1.00 97.62 84 VAL A N 1
ATOM 682 C CA . VAL A 1 84 ? -4.745 -3.065 -8.132 1.00 97.62 84 VAL A CA 1
ATOM 683 C C . VAL A 1 84 ? -6.195 -3.518 -8.093 1.00 97.62 84 VAL A C 1
ATOM 685 O O . VAL A 1 84 ? -7.032 -3.012 -8.834 1.00 97.62 84 VAL A O 1
ATOM 688 N N . HIS A 1 85 ? -6.493 -4.420 -7.163 1.00 98.12 85 HIS A N 1
ATOM 689 C CA . HIS A 1 85 ? -7.845 -4.817 -6.792 1.00 98.12 85 HIS A CA 1
ATOM 690 C C . HIS A 1 85 ? -8.067 -4.512 -5.311 1.00 98.12 85 HIS A C 1
ATOM 692 O O . HIS A 1 85 ? -7.209 -4.801 -4.473 1.00 98.12 85 HIS A O 1
ATOM 698 N N . VAL A 1 86 ? -9.212 -3.913 -4.988 1.00 97.69 86 VAL A N 1
ATOM 699 C CA . VAL A 1 86 ? -9.599 -3.573 -3.614 1.00 97.69 86 VAL A CA 1
ATOM 700 C C . VAL A 1 86 ? -10.891 -4.301 -3.280 1.00 97.69 86 VAL A C 1
ATOM 702 O O . VAL A 1 86 ? -11.893 -4.134 -3.970 1.00 97.69 86 VAL A O 1
ATOM 705 N N . PHE A 1 87 ? -10.871 -5.080 -2.206 1.00 97.56 87 PHE A N 1
ATOM 706 C CA . PHE A 1 87 ? -12.016 -5.842 -1.720 1.00 97.56 87 PHE A CA 1
ATOM 707 C C . PHE A 1 87 ? -12.428 -5.319 -0.349 1.00 97.56 87 PHE A C 1
ATOM 709 O O . PHE A 1 87 ? -11.569 -5.162 0.517 1.00 97.56 87 PHE A O 1
ATOM 716 N N . ARG A 1 88 ? -13.724 -5.075 -0.130 1.00 95.75 88 ARG A N 1
ATOM 717 C CA . ARG A 1 88 ? -14.279 -4.937 1.225 1.00 95.75 88 ARG A CA 1
ATOM 718 C C . ARG A 1 88 ? -14.497 -6.341 1.780 1.00 95.75 88 ARG A C 1
ATOM 720 O O . ARG A 1 88 ? -15.022 -7.201 1.076 1.00 95.75 88 ARG A O 1
ATOM 727 N N . ILE A 1 89 ? -14.045 -6.580 3.003 1.00 95.31 89 ILE A N 1
ATOM 728 C CA . ILE A 1 89 ? -14.225 -7.861 3.684 1.00 95.31 89 ILE A CA 1
ATOM 729 C C . ILE A 1 89 ? -15.532 -7.790 4.473 1.00 95.31 89 ILE A C 1
ATOM 731 O O . ILE A 1 89 ? -15.763 -6.831 5.206 1.00 95.31 89 ILE A O 1
ATOM 735 N N . HIS A 1 90 ? -16.362 -8.814 4.313 1.00 91.44 90 HIS A N 1
ATOM 736 C CA . HIS A 1 90 ? -17.580 -9.041 5.083 1.00 91.44 90 HIS A CA 1
ATOM 737 C C . HIS A 1 90 ? -17.467 -10.404 5.778 1.00 91.44 90 HIS A C 1
ATOM 739 O O . HIS A 1 90 ? -16.734 -11.269 5.289 1.00 91.44 90 HIS A O 1
ATOM 745 N N . GLU A 1 91 ? -18.151 -10.567 6.909 1.00 76.19 91 GLU A N 1
ATOM 746 C CA . GLU A 1 91 ? -18.345 -11.873 7.559 1.00 76.19 91 GLU A CA 1
ATOM 747 C C . GLU A 1 91 ? -19.402 -12.715 6.836 1.00 76.19 91 GLU A C 1
ATOM 749 O O . GLU A 1 91 ? -20.359 -12.120 6.282 1.00 76.19 91 GLU A O 1
#

Radius of gyration: 12.8 Å; chains: 1; bounding box: 30×37×27 Å

pLDDT: mean 89.96, std 10.51, range [49.0, 98.25]